Protein AF-A0AAV4TTH8-F1 (afdb_monomer_lite)

Organism: Caerostris extrusa (NCBI:txid172846)

InterPro domains:
  IPR029058 Alpha/Beta hydrolase fold [G3DSA:3.40.50.1820] (13-117)

Radius of gyration: 15.85 Å; chains: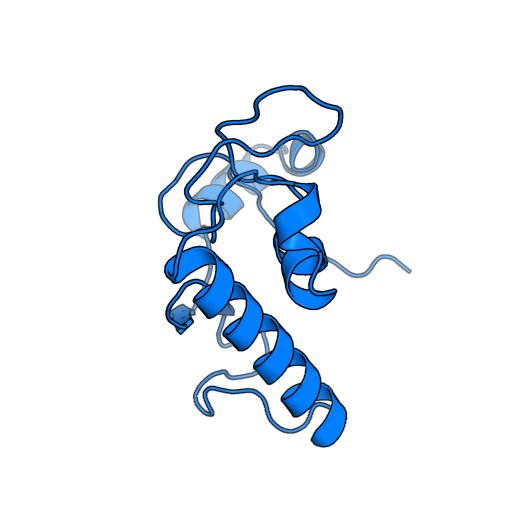 1; bounding box: 40×27×40 Å

Structure (mmCIF, N/CA/C/O backbone):
data_AF-A0AAV4TTH8-F1
#
_entry.id   AF-A0AAV4TTH8-F1
#
loop_
_atom_site.group_PDB
_atom_site.id
_atom_site.type_symbol
_atom_site.label_atom_id
_atom_site.label_alt_id
_atom_site.label_comp_id
_atom_site.label_asym_id
_atom_site.label_entity_id
_atom_site.label_seq_id
_atom_site.pdbx_PDB_ins_code
_atom_site.Cartn_x
_atom_site.Cartn_y
_atom_site.Cartn_z
_atom_site.occupancy
_atom_site.B_iso_or_equiv
_atom_site.auth_seq_id
_atom_site.auth_comp_id
_atom_site.auth_asym_id
_atom_site.auth_atom_id
_atom_site.pdbx_PDB_model_num
ATOM 1 N N . MET A 1 1 ? -21.101 -14.086 6.272 1.00 24.98 1 MET A N 1
ATOM 2 C CA . MET A 1 1 ? -20.561 -13.287 7.393 1.00 24.98 1 MET A CA 1
ATOM 3 C C . MET A 1 1 ? -19.691 -12.204 6.766 1.00 24.98 1 MET A C 1
ATOM 5 O O . MET A 1 1 ? -18.510 -12.420 6.533 1.00 24.98 1 MET A O 1
ATOM 9 N N . TYR A 1 2 ? -20.332 -11.123 6.318 1.00 24.00 2 TYR A N 1
ATOM 10 C CA . TYR A 1 2 ? -19.704 -10.089 5.496 1.00 24.00 2 TYR A CA 1
ATOM 11 C C . TYR A 1 2 ? -18.838 -9.203 6.390 1.00 24.00 2 TYR A C 1
ATOM 13 O O . TYR A 1 2 ? -19.352 -8.525 7.275 1.00 24.00 2 TYR A O 1
ATOM 21 N N . HIS A 1 3 ? -17.522 -9.271 6.208 1.00 25.67 3 HIS A N 1
ATOM 22 C CA . HIS A 1 3 ? -16.613 -8.315 6.821 1.00 25.67 3 HIS A CA 1
ATOM 23 C C . HIS A 1 3 ? -16.760 -6.996 6.059 1.00 25.67 3 HIS A C 1
ATOM 25 O O . HIS A 1 3 ? -16.564 -6.959 4.847 1.00 25.67 3 HIS A O 1
ATOM 31 N N . ASN A 1 4 ? -17.156 -5.942 6.776 1.00 24.92 4 ASN A N 1
ATOM 32 C CA . ASN A 1 4 ? -17.225 -4.572 6.278 1.00 24.92 4 ASN A CA 1
ATOM 33 C C . ASN A 1 4 ? -15.833 -4.113 5.827 1.00 24.92 4 ASN A C 1
ATOM 35 O O . ASN A 1 4 ? -15.066 -3.556 6.610 1.00 24.92 4 ASN A O 1
ATOM 39 N N . ILE A 1 5 ? -15.518 -4.334 4.557 1.00 33.31 5 ILE A N 1
ATOM 40 C CA . ILE A 1 5 ? -14.464 -3.613 3.856 1.00 33.31 5 ILE A CA 1
ATOM 41 C C . ILE A 1 5 ? -15.126 -2.334 3.335 1.00 33.31 5 ILE A C 1
ATOM 43 O O . ILE A 1 5 ? -15.601 -2.266 2.206 1.00 33.31 5 ILE A O 1
ATOM 47 N N . SER A 1 6 ? -15.245 -1.324 4.198 1.00 36.69 6 SER A N 1
ATOM 48 C CA . SER A 1 6 ? -15.741 -0.003 3.801 1.00 36.69 6 SER A CA 1
ATOM 49 C C . SER A 1 6 ? -14.627 0.772 3.090 1.00 36.69 6 SER A C 1
ATOM 51 O O . SER A 1 6 ? -14.073 1.724 3.635 1.00 36.69 6 SER A O 1
ATOM 53 N N . ILE A 1 7 ? -14.274 0.343 1.876 1.00 50.16 7 ILE A N 1
ATOM 54 C CA . ILE A 1 7 ? -13.480 1.128 0.924 1.00 50.16 7 ILE A CA 1
ATOM 55 C C . ILE A 1 7 ? -14.466 2.082 0.245 1.00 50.16 7 ILE A C 1
ATOM 57 O O . ILE A 1 7 ? -15.223 1.672 -0.628 1.00 50.16 7 ILE A O 1
ATOM 61 N N . CYS A 1 8 ? -14.522 3.354 0.638 1.00 48.25 8 CYS A N 1
ATOM 62 C CA . CYS A 1 8 ? -15.265 4.330 -0.167 1.00 48.25 8 CYS A CA 1
ATOM 63 C C . CYS A 1 8 ? -14.392 4.720 -1.366 1.00 48.25 8 CYS A C 1
ATOM 65 O O . CYS A 1 8 ? -13.593 5.657 -1.266 1.00 48.25 8 CYS A O 1
ATOM 67 N N . ASN A 1 9 ? -14.483 3.957 -2.457 1.00 45.56 9 ASN A N 1
ATOM 68 C CA . ASN A 1 9 ? -13.491 3.995 -3.525 1.00 45.56 9 ASN A CA 1
ATOM 69 C C . ASN A 1 9 ? -13.439 5.342 -4.286 1.00 45.56 9 ASN A C 1
ATOM 71 O O . ASN A 1 9 ? -14.466 5.961 -4.591 1.00 45.56 9 ASN A O 1
ATOM 75 N N . PRO A 1 10 ? -12.234 5.827 -4.613 1.00 45.06 10 PRO A N 1
ATOM 76 C CA . PRO A 1 10 ? -12.016 6.832 -5.637 1.00 45.06 10 PRO A CA 1
ATOM 77 C C . PRO A 1 10 ? -10.943 6.387 -6.637 1.00 45.06 10 PRO A C 1
ATOM 79 O O . PRO A 1 10 ? -9.753 6.489 -6.346 1.00 45.06 10 PRO A O 1
ATOM 82 N N . GLU A 1 11 ? -11.329 6.063 -7.866 1.00 46.09 11 GLU A N 1
ATOM 83 C CA . GLU A 1 11 ? -10.389 6.235 -8.970 1.00 46.09 11 GLU A CA 1
ATOM 84 C C . GLU A 1 11 ? -10.144 7.736 -9.212 1.00 46.09 11 GLU A C 1
ATOM 86 O O . GLU A 1 11 ? -11.069 8.558 -9.222 1.00 46.09 11 GLU A O 1
ATOM 91 N N . SER A 1 12 ? -8.865 8.081 -9.396 1.00 45.50 12 SER A N 1
ATOM 92 C CA . SER A 1 12 ? -8.308 9.395 -9.769 1.00 45.50 12 SER A CA 1
ATOM 93 C C . SER A 1 12 ? -8.163 10.490 -8.689 1.00 45.50 12 SER A C 1
ATOM 95 O O . SER A 1 12 ? -8.666 11.596 -8.841 1.00 45.50 12 SER A O 1
ATOM 97 N N . VAL A 1 13 ? -7.359 10.277 -7.637 1.00 39.91 13 VAL A N 1
ATOM 98 C CA . VAL A 1 13 ? -6.636 11.399 -6.984 1.00 39.91 13 VAL A CA 1
ATOM 99 C C . VAL A 1 13 ? -5.273 10.914 -6.472 1.00 39.91 13 VAL A C 1
ATOM 101 O O . VAL A 1 13 ? -5.201 9.842 -5.876 1.00 39.91 13 VAL A O 1
ATOM 104 N N . ARG A 1 14 ? -4.205 11.702 -6.698 1.00 40.41 14 ARG A N 1
ATOM 105 C CA . ARG A 1 14 ? -2.827 11.480 -6.199 1.00 40.41 14 ARG A CA 1
ATOM 106 C C . ARG A 1 14 ? -2.833 10.892 -4.783 1.00 40.41 14 ARG A C 1
ATOM 108 O O . ARG A 1 14 ? -3.254 11.574 -3.852 1.00 40.41 14 ARG A O 1
ATOM 115 N N . GLY A 1 15 ? -2.363 9.656 -4.629 1.00 42.81 15 GLY A N 1
ATOM 116 C CA . GLY A 1 15 ? -2.261 9.012 -3.316 1.00 42.81 15 GLY A CA 1
ATOM 117 C C . GLY A 1 15 ? -2.392 7.491 -3.319 1.00 42.81 15 GLY A C 1
ATOM 118 O O . GLY A 1 15 ? -1.997 6.878 -2.335 1.00 42.81 15 GLY A O 1
ATOM 119 N N . TYR A 1 16 ? -2.901 6.881 -4.394 1.00 52.12 16 TYR A N 1
ATOM 120 C CA . TYR A 1 16 ? -2.718 5.445 -4.607 1.00 52.12 16 TYR A CA 1
ATOM 121 C C . TYR A 1 16 ? -1.341 5.175 -5.223 1.00 52.12 16 TYR A C 1
ATOM 123 O O . TYR A 1 16 ? -0.901 5.973 -6.057 1.00 52.12 16 TYR A O 1
ATOM 131 N N . PRO A 1 17 ? -0.675 4.073 -4.847 1.00 56.12 17 PRO A N 1
ATOM 132 C CA . PRO A 1 17 ? 0.473 3.573 -5.583 1.00 56.12 17 PRO A CA 1
ATOM 133 C C . PRO A 1 17 ? -0.026 3.158 -6.964 1.00 56.12 17 PRO A C 1
ATOM 135 O O . PRO A 1 17 ? -0.732 2.164 -7.125 1.00 56.12 17 PRO A O 1
ATOM 138 N N . THR A 1 18 ? 0.260 3.994 -7.949 1.00 62.34 18 THR A N 1
ATOM 139 C CA . THR A 1 18 ? -0.039 3.718 -9.347 1.00 62.34 18 THR A CA 1
ATOM 140 C C . THR A 1 18 ? 1.251 3.312 -10.032 1.00 62.34 18 THR A C 1
ATOM 142 O O . THR A 1 18 ? 2.260 3.985 -9.801 1.00 62.34 18 THR A O 1
ATOM 145 N N . PRO A 1 19 ? 1.213 2.293 -10.900 1.00 58.62 19 PRO A N 1
ATOM 146 C CA . PRO A 1 19 ? 2.309 2.006 -11.811 1.00 58.62 19 PRO A CA 1
ATOM 147 C C . PRO A 1 19 ? 2.761 3.283 -12.500 1.00 58.62 19 PRO A C 1
ATOM 149 O O . PRO A 1 19 ? 1.936 4.104 -12.914 1.00 58.62 19 PRO A O 1
ATOM 152 N N . THR A 1 20 ? 4.070 3.470 -12.595 1.00 65.69 20 THR A N 1
ATOM 153 C CA . THR A 1 20 ? 4.622 4.645 -13.280 1.00 65.69 20 THR A CA 1
ATOM 154 C C . THR A 1 20 ? 4.405 4.587 -14.796 1.00 65.69 20 THR A C 1
ATOM 156 O O . THR A 1 20 ? 4.432 5.620 -15.468 1.00 65.69 20 THR A O 1
ATOM 159 N N . GLY A 1 21 ? 4.141 3.388 -15.326 1.00 65.19 21 GLY A N 1
ATOM 160 C CA . GLY A 1 21 ? 3.841 3.119 -16.725 1.00 65.19 21 GLY A CA 1
ATOM 161 C C . GLY A 1 21 ? 2.449 2.534 -16.963 1.00 65.19 21 GLY A C 1
ATOM 162 O O . GLY A 1 21 ? 1.659 2.293 -16.053 1.00 65.19 21 GLY A O 1
ATOM 163 N N . THR A 1 22 ? 2.161 2.289 -18.238 1.00 67.50 22 THR A N 1
ATOM 164 C CA . THR A 1 22 ? 0.930 1.633 -18.679 1.00 67.50 22 THR A CA 1
ATOM 165 C C . THR A 1 22 ? 0.865 0.205 -18.152 1.00 67.50 22 THR A C 1
ATOM 167 O O . THR A 1 22 ? 1.762 -0.592 -18.415 1.00 67.50 22 THR A O 1
ATOM 170 N N . VAL A 1 23 ? -0.227 -0.135 -17.468 1.00 64.88 23 VAL A N 1
ATOM 171 C CA . VAL A 1 23 ? -0.479 -1.506 -17.011 1.00 64.88 23 VAL A CA 1
ATOM 172 C C . VAL A 1 23 ? -1.167 -2.291 -18.113 1.00 64.88 23 VAL A C 1
ATOM 174 O O . VAL A 1 23 ? -2.212 -1.873 -18.614 1.00 64.88 23 VAL A O 1
ATOM 177 N N . HIS A 1 24 ? -0.624 -3.457 -18.445 1.00 66.81 24 HIS A N 1
ATOM 178 C CA . HIS A 1 24 ? -1.162 -4.364 -19.452 1.00 66.81 24 HIS A CA 1
ATOM 179 C C . HIS A 1 24 ? -1.958 -5.506 -18.813 1.00 66.81 24 HIS A C 1
ATOM 181 O O . HIS A 1 24 ? -1.613 -6.680 -18.937 1.00 66.81 24 HIS A O 1
ATOM 187 N N . VAL A 1 25 ? -3.073 -5.183 -18.154 1.00 61.25 25 VAL A N 1
ATOM 188 C CA . VAL A 1 25 ? -4.036 -6.212 -17.734 1.00 61.25 25 VAL A CA 1
ATOM 189 C C . VAL A 1 25 ? -4.837 -6.610 -18.983 1.00 61.25 25 VAL A C 1
ATOM 191 O O . VAL A 1 25 ? -5.663 -5.840 -19.461 1.00 61.25 25 VAL A O 1
ATOM 194 N N . TYR A 1 26 ? -4.545 -7.776 -19.568 1.00 57.16 26 TYR A N 1
ATOM 195 C CA . TYR A 1 26 ? -5.124 -8.258 -20.842 1.00 57.16 26 TYR A CA 1
ATOM 196 C C . TYR A 1 26 ? -4.705 -7.484 -22.107 1.00 57.16 26 TYR A C 1
ATOM 198 O O . TYR A 1 26 ? -5.491 -7.346 -23.043 1.00 57.16 26 TYR A O 1
ATOM 206 N N . SER A 1 27 ? -3.465 -6.984 -22.155 1.00 55.66 27 SER A N 1
ATOM 207 C CA . SER A 1 27 ? -2.914 -6.263 -23.322 1.00 55.66 27 SER A CA 1
ATOM 208 C C . SER A 1 27 ? -3.631 -4.948 -23.678 1.00 55.66 27 SER A C 1
ATOM 210 O O . SER A 1 27 ? -3.359 -4.378 -24.734 1.00 55.66 27 SER A O 1
ATOM 212 N N . TYR A 1 28 ? -4.501 -4.429 -22.805 1.00 53.62 28 TYR A N 1
ATOM 213 C CA . TYR A 1 28 ? -5.127 -3.115 -22.957 1.00 53.62 28 TYR A CA 1
ATOM 214 C C . TYR A 1 28 ? -4.430 -2.075 -22.063 1.00 53.62 28 TYR A C 1
ATOM 216 O O . TYR A 1 28 ? -4.186 -2.373 -20.895 1.00 53.62 28 TYR A O 1
ATOM 224 N N . PRO A 1 29 ? -4.110 -0.869 -22.571 1.00 56.50 29 PRO A N 1
ATOM 225 C CA . PRO A 1 29 ? -3.450 0.163 -21.782 1.00 56.50 29 PRO A CA 1
ATOM 226 C C . PRO A 1 29 ? -4.407 0.813 -20.766 1.00 56.50 29 PRO A C 1
ATOM 228 O O . PRO A 1 29 ? -5.303 1.571 -21.140 1.00 56.50 29 PRO A O 1
ATOM 231 N N . GLY A 1 30 ? -4.209 0.542 -19.473 1.00 58.03 30 GLY A N 1
ATOM 232 C CA . GLY A 1 30 ? -4.885 1.244 -18.374 1.00 58.03 30 GLY A CA 1
ATOM 233 C C . GLY A 1 30 ? -4.035 2.392 -17.815 1.00 58.03 30 GLY A C 1
ATOM 234 O O . GLY A 1 30 ? -2.865 2.185 -17.507 1.00 58.03 30 GLY A O 1
ATOM 235 N N . ILE A 1 31 ? -4.620 3.592 -17.676 1.00 51.00 31 ILE A N 1
ATOM 236 C CA . ILE A 1 31 ? -3.965 4.802 -17.117 1.00 51.00 31 ILE A CA 1
ATOM 237 C C . ILE A 1 31 ? -4.449 5.175 -15.703 1.00 51.00 31 ILE A C 1
ATOM 239 O O . ILE A 1 31 ? -4.023 6.185 -15.145 1.00 51.00 31 ILE A O 1
ATOM 243 N N . TYR A 1 32 ? -5.376 4.398 -15.142 1.00 52.31 32 TYR A N 1
ATOM 244 C CA . TYR A 1 32 ? -5.913 4.588 -13.793 1.00 52.31 32 TYR A CA 1
ATOM 245 C C . TYR A 1 32 ? -5.352 3.525 -12.848 1.00 52.31 32 TYR A C 1
ATOM 247 O O . TYR A 1 32 ? -4.786 2.531 -13.303 1.00 52.31 32 TYR A O 1
ATOM 255 N N . SER A 1 33 ? -5.474 3.759 -11.537 1.00 53.56 33 SER A N 1
ATOM 256 C CA . SER A 1 33 ? -5.061 2.816 -10.495 1.00 53.56 33 SER A CA 1
ATOM 257 C C . SER A 1 33 ? -5.615 1.431 -10.797 1.00 53.56 33 SER A C 1
ATOM 259 O O . SER A 1 33 ? -6.809 1.199 -10.648 1.00 53.56 33 SER A O 1
ATOM 261 N N . SER A 1 34 ? -4.759 0.510 -11.228 1.00 58.53 34 SER A N 1
ATOM 262 C CA . SER A 1 34 ? -5.203 -0.845 -11.504 1.00 58.53 34 SER A CA 1
ATOM 263 C C . SER A 1 34 ? -5.557 -1.507 -10.179 1.00 58.53 34 SER A C 1
ATOM 265 O O . SER A 1 34 ? -4.679 -1.736 -9.339 1.00 58.53 34 SER A O 1
ATOM 267 N N . HIS A 1 35 ? -6.839 -1.822 -9.996 1.00 66.56 35 HIS A N 1
ATOM 268 C CA . HIS A 1 35 ? -7.276 -2.793 -9.001 1.00 66.56 35 HIS A CA 1
ATOM 269 C C . HIS A 1 35 ? -6.315 -3.997 -9.040 1.00 66.56 35 HIS A C 1
ATOM 271 O O . HIS A 1 35 ? -5.982 -4.457 -10.133 1.00 66.56 35 HIS A O 1
ATOM 277 N N . LEU A 1 36 ? -5.866 -4.482 -7.873 1.00 79.31 36 LEU A N 1
ATOM 278 C CA . LEU A 1 36 ? -4.880 -5.569 -7.684 1.00 79.31 36 LEU A CA 1
ATOM 279 C C . LEU A 1 36 ? -3.385 -5.197 -7.756 1.00 79.31 36 LEU A C 1
ATOM 281 O O . LEU A 1 36 ? -2.553 -6.101 -7.643 1.00 79.31 36 LEU A O 1
ATOM 285 N N . TRP A 1 37 ? -3.002 -3.926 -7.933 1.00 82.94 37 TRP A N 1
ATOM 286 C CA . TRP A 1 37 ? -1.574 -3.571 -8.027 1.00 82.94 37 TRP A CA 1
ATOM 287 C C . TRP A 1 37 ? -0.749 -3.993 -6.800 1.00 82.94 37 TRP A C 1
ATOM 289 O O . TRP A 1 37 ? 0.373 -4.481 -6.924 1.00 82.94 37 TRP A O 1
ATOM 299 N N . ASP A 1 38 ? -1.333 -3.872 -5.614 1.00 85.62 38 ASP A N 1
ATOM 300 C CA . ASP A 1 38 ? -0.778 -4.345 -4.347 1.00 85.62 38 ASP A CA 1
ATOM 301 C C . ASP A 1 38 ? -0.530 -5.862 -4.334 1.00 85.62 38 ASP A C 1
ATOM 303 O O . ASP A 1 38 ? 0.525 -6.310 -3.884 1.00 85.62 38 ASP A O 1
ATOM 307 N N . ALA A 1 39 ? -1.450 -6.660 -4.878 1.00 89.94 39 ALA A N 1
ATOM 308 C CA . ALA A 1 39 ? -1.270 -8.102 -5.024 1.00 89.94 39 ALA A CA 1
ATOM 309 C C . ALA A 1 39 ? -0.156 -8.442 -6.031 1.00 89.94 39 ALA A C 1
ATOM 311 O O . ALA A 1 39 ? 0.690 -9.293 -5.751 1.00 89.94 39 ALA A O 1
ATOM 312 N N . VAL A 1 40 ? -0.118 -7.761 -7.181 1.00 90.19 40 VAL A N 1
ATOM 313 C CA . VAL A 1 40 ? 0.942 -7.929 -8.196 1.00 90.19 40 VAL A CA 1
ATOM 314 C C . VAL A 1 40 ? 2.320 -7.635 -7.598 1.00 90.19 40 VAL A C 1
ATOM 316 O O . VAL A 1 40 ? 3.253 -8.424 -7.778 1.00 90.19 40 VAL A O 1
ATOM 319 N N . ALA A 1 41 ? 2.433 -6.541 -6.844 1.00 90.75 41 ALA A N 1
ATOM 320 C CA . ALA A 1 41 ? 3.643 -6.158 -6.131 1.00 90.75 41 ALA A CA 1
ATOM 321 C C . ALA A 1 41 ? 4.022 -7.193 -5.052 1.00 90.75 41 ALA A C 1
ATOM 323 O O . ALA A 1 41 ? 5.154 -7.680 -5.007 1.00 90.75 41 ALA A O 1
ATOM 324 N N . PHE A 1 42 ? 3.065 -7.619 -4.225 1.00 93.75 42 PHE A N 1
ATOM 325 C CA . PHE A 1 42 ? 3.311 -8.619 -3.185 1.00 93.75 42 PHE A CA 1
ATOM 326 C C . PHE A 1 42 ? 3.896 -9.927 -3.743 1.00 93.75 42 PHE A C 1
ATOM 328 O O . PHE A 1 42 ? 4.855 -10.457 -3.186 1.00 93.75 42 PHE A O 1
ATOM 335 N N . PHE A 1 43 ? 3.374 -10.424 -4.867 1.00 95.50 43 PHE A N 1
ATOM 336 C CA . PHE A 1 43 ? 3.828 -11.678 -5.477 1.00 95.50 43 PHE A CA 1
ATOM 337 C C . PHE A 1 43 ? 5.047 -11.536 -6.407 1.00 95.50 43 PHE A C 1
ATOM 339 O O . PHE A 1 43 ? 5.412 -12.512 -7.066 1.00 95.50 43 PHE A O 1
ATOM 346 N N . ASN A 1 44 ? 5.695 -10.366 -6.470 1.00 94.44 44 ASN A N 1
ATOM 347 C CA . ASN A 1 44 ? 6.850 -10.105 -7.343 1.00 94.44 44 ASN A CA 1
ATOM 348 C C . ASN A 1 44 ? 6.540 -10.331 -8.840 1.00 94.44 44 ASN A C 1
ATOM 350 O O . ASN A 1 44 ? 7.323 -10.933 -9.575 1.00 94.44 44 ASN A O 1
ATOM 354 N N . GLN A 1 45 ? 5.354 -9.907 -9.289 1.00 93.12 45 GLN A N 1
ATOM 355 C CA . GLN A 1 45 ? 4.866 -10.150 -10.654 1.00 93.12 45 GLN A CA 1
ATOM 356 C C . GLN A 1 45 ? 4.862 -8.891 -11.534 1.00 93.12 45 GLN A C 1
ATOM 358 O O . GLN A 1 45 ? 4.379 -8.948 -12.658 1.00 93.12 45 GLN A O 1
ATOM 363 N N . ILE A 1 46 ? 5.405 -7.763 -11.060 1.00 90.19 46 ILE A N 1
ATOM 364 C CA . ILE A 1 46 ? 5.354 -6.452 -11.736 1.00 90.19 46 ILE A CA 1
ATOM 365 C C . ILE A 1 46 ? 5.800 -6.520 -13.209 1.00 90.19 46 ILE A C 1
ATOM 367 O O . ILE A 1 46 ? 5.115 -5.998 -14.086 1.00 90.19 46 ILE A O 1
ATOM 371 N N . HIS A 1 47 ? 6.882 -7.244 -13.498 1.00 89.81 47 HIS A N 1
ATOM 372 C CA . HIS A 1 47 ? 7.445 -7.405 -14.845 1.00 89.81 47 HIS A CA 1
ATOM 373 C C . HIS A 1 47 ? 6.518 -8.098 -15.865 1.00 89.81 47 HIS A C 1
ATOM 375 O O . HIS A 1 47 ? 6.785 -8.055 -17.061 1.00 89.81 47 HIS A O 1
ATOM 381 N N . HIS A 1 48 ? 5.442 -8.754 -15.420 1.00 87.50 48 HIS A N 1
ATOM 382 C CA . HIS A 1 48 ? 4.427 -9.313 -16.318 1.00 87.50 48 HIS A CA 1
ATOM 383 C C . HIS A 1 48 ? 3.362 -8.294 -16.735 1.00 87.50 48 HIS A C 1
ATOM 385 O O . HIS A 1 48 ? 2.616 -8.554 -17.677 1.00 87.50 48 HIS A O 1
ATOM 391 N N . TYR A 1 49 ? 3.268 -7.166 -16.028 1.00 84.75 49 TYR A N 1
ATOM 392 C CA . TYR A 1 49 ? 2.205 -6.178 -16.204 1.00 84.75 49 TYR A CA 1
ATOM 393 C C . TYR A 1 49 ? 2.710 -4.836 -16.733 1.00 84.75 49 TYR A C 1
ATOM 395 O O . TYR A 1 49 ? 1.909 -4.099 -17.306 1.00 84.75 49 TYR A O 1
ATOM 403 N N . ILE A 1 50 ? 4.000 -4.526 -16.572 1.00 84.62 50 ILE A N 1
ATOM 404 C CA . ILE A 1 50 ? 4.641 -3.333 -17.136 1.00 84.62 50 ILE A CA 1
ATOM 405 C C . ILE A 1 50 ? 5.977 -3.706 -17.794 1.00 84.62 50 ILE A C 1
ATOM 407 O O . ILE A 1 50 ? 6.759 -4.474 -17.235 1.00 84.62 50 ILE A O 1
ATOM 411 N N . ASP A 1 51 ? 6.241 -3.144 -18.975 1.00 84.81 51 ASP A N 1
ATOM 412 C CA . ASP A 1 51 ? 7.405 -3.505 -19.803 1.00 84.81 51 ASP A CA 1
ATOM 413 C C . ASP A 1 51 ? 8.745 -3.035 -19.214 1.00 84.81 51 ASP A C 1
ATOM 415 O O . ASP A 1 51 ? 9.799 -3.612 -19.479 1.00 84.81 51 ASP A O 1
ATOM 419 N N . SER A 1 52 ? 8.738 -1.934 -18.462 1.00 88.81 52 SER A N 1
ATOM 420 C CA . SER A 1 52 ? 9.944 -1.316 -17.898 1.00 88.81 52 SER A CA 1
ATOM 421 C C . SER A 1 52 ? 9.622 -0.690 -16.539 1.00 88.81 52 SER A C 1
ATOM 423 O O . SER A 1 52 ? 9.378 0.515 -16.477 1.00 88.81 52 SER A O 1
ATOM 425 N N . PRO A 1 53 ? 9.568 -1.503 -15.465 1.00 89.88 53 PRO A N 1
ATOM 426 C CA . PRO A 1 53 ? 9.321 -1.014 -14.111 1.00 89.88 53 PRO A CA 1
ATOM 427 C C . PRO A 1 53 ? 10.370 0.015 -13.688 1.00 89.88 53 PRO A C 1
ATOM 429 O O . PRO A 1 53 ? 11.565 -0.203 -13.912 1.00 89.88 53 PRO A O 1
ATOM 432 N N . THR A 1 54 ? 9.948 1.111 -13.060 1.00 91.12 54 THR A N 1
ATOM 433 C CA . THR A 1 54 ? 10.880 2.114 -12.528 1.00 91.12 54 THR A CA 1
ATOM 434 C C . THR A 1 54 ? 11.397 1.726 -11.146 1.00 91.12 54 THR A C 1
ATOM 436 O O . THR A 1 54 ? 10.955 0.749 -10.535 1.00 91.12 54 THR A O 1
ATOM 439 N N . ASP A 1 55 ? 12.344 2.502 -10.624 1.00 92.62 55 ASP A N 1
ATOM 440 C CA . ASP A 1 55 ? 12.838 2.327 -9.257 1.00 92.62 55 ASP A CA 1
ATOM 441 C C . ASP A 1 55 ? 11.713 2.510 -8.223 1.00 92.62 55 ASP A C 1
ATOM 443 O O . ASP A 1 55 ? 11.679 1.802 -7.219 1.00 92.62 55 ASP A O 1
ATOM 447 N N . GLU A 1 56 ? 10.742 3.392 -8.483 1.00 89.94 56 GLU A N 1
ATOM 448 C CA . GLU A 1 56 ? 9.570 3.584 -7.622 1.00 89.94 56 GLU A CA 1
ATOM 449 C C . GLU A 1 56 ? 8.652 2.356 -7.589 1.00 89.94 56 GLU A C 1
ATOM 451 O O . GLU A 1 56 ? 8.136 2.015 -6.522 1.00 89.94 56 GLU A O 1
ATOM 456 N N . ASP A 1 57 ? 8.466 1.669 -8.723 1.00 89.12 57 ASP A N 1
ATOM 457 C CA . ASP A 1 57 ? 7.661 0.443 -8.787 1.00 89.12 57 ASP A CA 1
ATOM 458 C C . ASP A 1 57 ? 8.304 -0.672 -7.946 1.00 89.12 57 ASP A C 1
ATOM 460 O O . ASP A 1 57 ? 7.624 -1.347 -7.167 1.00 89.12 57 ASP A O 1
ATOM 464 N N . HIS A 1 58 ? 9.629 -0.824 -8.041 1.00 94.00 58 HIS A N 1
ATOM 465 C CA . HIS A 1 58 ? 10.384 -1.773 -7.219 1.00 94.00 58 HIS A CA 1
ATOM 466 C C . HIS A 1 58 ? 10.385 -1.379 -5.737 1.00 94.00 58 HIS A C 1
ATOM 468 O O . HIS A 1 58 ? 10.197 -2.229 -4.871 1.00 94.00 58 HIS A O 1
ATOM 474 N N . GLN A 1 59 ? 10.520 -0.091 -5.422 1.00 93.81 59 GLN A N 1
ATOM 475 C CA . GLN A 1 59 ? 10.465 0.386 -4.043 1.00 93.81 59 GLN A CA 1
ATOM 476 C C . GLN A 1 59 ? 9.099 0.107 -3.406 1.00 93.81 59 GLN A C 1
ATOM 478 O O . GLN A 1 59 ? 9.022 -0.331 -2.255 1.00 93.81 59 GLN A O 1
ATOM 483 N N . PHE A 1 60 ? 8.012 0.334 -4.145 1.00 90.56 60 PHE A N 1
ATOM 484 C CA . PHE A 1 60 ? 6.672 -0.024 -3.694 1.00 90.56 60 PHE A CA 1
ATOM 485 C C . PHE A 1 60 ? 6.550 -1.534 -3.447 1.00 90.56 60 PHE A C 1
ATOM 487 O O . PHE A 1 60 ? 6.021 -1.950 -2.411 1.00 90.56 60 PHE A O 1
ATOM 494 N N . GLN A 1 61 ? 7.094 -2.350 -4.355 1.00 93.94 61 GLN A N 1
ATOM 495 C CA . GLN A 1 61 ? 7.159 -3.802 -4.209 1.00 93.94 61 GLN A CA 1
ATOM 496 C C . GLN A 1 61 ? 7.821 -4.226 -2.895 1.00 93.94 61 GLN A C 1
ATOM 498 O O . GLN A 1 61 ? 7.243 -5.001 -2.125 1.00 93.94 61 GLN A O 1
ATOM 503 N N . ASP A 1 62 ? 9.003 -3.680 -2.622 1.00 95.12 62 ASP A N 1
ATOM 504 C CA . ASP A 1 62 ? 9.791 -3.993 -1.434 1.00 95.12 62 ASP A CA 1
ATOM 505 C C . ASP A 1 62 ? 9.055 -3.598 -0.150 1.00 95.12 62 ASP A C 1
ATOM 507 O O . ASP A 1 62 ? 9.041 -4.357 0.823 1.00 95.12 62 ASP A O 1
ATOM 511 N N . ILE A 1 63 ? 8.388 -2.438 -0.147 1.00 93.06 63 ILE A N 1
ATOM 512 C CA . ILE A 1 63 ? 7.596 -1.964 0.994 1.00 93.06 63 ILE A CA 1
ATOM 513 C C . ILE A 1 63 ? 6.439 -2.922 1.284 1.00 93.06 63 ILE A C 1
ATOM 515 O O . ILE A 1 63 ? 6.274 -3.346 2.431 1.00 93.06 63 ILE A O 1
ATOM 519 N N . ILE A 1 64 ? 5.660 -3.302 0.267 1.00 92.75 64 ILE A N 1
ATOM 520 C CA . ILE A 1 64 ? 4.526 -4.224 0.424 1.00 92.75 64 ILE A CA 1
ATOM 521 C C . ILE A 1 64 ? 4.994 -5.580 0.956 1.00 92.75 64 ILE A C 1
ATOM 523 O O . ILE A 1 64 ? 4.450 -6.078 1.945 1.00 92.75 64 ILE A O 1
ATOM 527 N N . GLN A 1 65 ? 6.026 -6.164 0.347 1.00 95.25 65 GLN A N 1
ATOM 528 C CA . GLN A 1 65 ? 6.552 -7.463 0.767 1.00 95.25 65 GLN A CA 1
ATOM 529 C C . GLN A 1 65 ? 7.081 -7.418 2.200 1.00 95.25 65 GLN A C 1
ATOM 531 O O . GLN A 1 65 ? 6.741 -8.284 3.010 1.00 95.25 65 GLN A O 1
ATOM 536 N N . LYS A 1 66 ? 7.865 -6.389 2.543 1.00 93.44 66 LYS A N 1
ATOM 537 C CA . LYS A 1 66 ? 8.402 -6.203 3.892 1.00 93.44 66 LYS A CA 1
ATOM 538 C C . LYS A 1 66 ? 7.287 -6.102 4.929 1.00 93.44 66 LYS A C 1
ATOM 540 O O . LYS A 1 66 ? 7.321 -6.848 5.906 1.00 93.44 66 LYS A O 1
ATOM 545 N N . MET A 1 67 ? 6.287 -5.248 4.708 1.00 91.44 67 MET A N 1
ATOM 546 C CA . MET A 1 67 ? 5.190 -5.057 5.662 1.00 91.44 67 MET A CA 1
ATOM 547 C C . MET A 1 67 ? 4.388 -6.337 5.889 1.00 91.44 67 MET A C 1
ATOM 549 O O . MET A 1 67 ? 4.102 -6.683 7.035 1.00 91.44 67 MET A O 1
ATOM 553 N N . VAL A 1 68 ? 4.042 -7.066 4.822 1.00 92.25 68 VAL A N 1
ATOM 554 C CA . VAL A 1 68 ? 3.292 -8.324 4.958 1.00 92.25 68 VAL A CA 1
ATOM 555 C C . VAL A 1 68 ? 4.128 -9.369 5.700 1.00 92.25 68 VAL A C 1
ATOM 557 O O . VAL A 1 68 ? 3.619 -10.043 6.597 1.00 92.25 68 VAL A O 1
ATOM 560 N N . LEU A 1 69 ? 5.422 -9.484 5.391 1.00 93.25 69 LEU A N 1
ATOM 561 C CA . LEU A 1 69 ? 6.320 -10.408 6.086 1.00 93.25 69 LEU A CA 1
ATOM 562 C C . LEU A 1 69 ? 6.486 -10.058 7.569 1.00 93.25 69 LEU A C 1
ATOM 564 O O . LEU A 1 69 ? 6.490 -10.961 8.402 1.00 93.25 69 LEU A O 1
ATOM 568 N N . GLU A 1 70 ? 6.624 -8.780 7.915 1.00 91.69 70 GLU A N 1
ATOM 569 C CA . GLU A 1 70 ? 6.718 -8.318 9.305 1.00 91.69 70 GLU A CA 1
ATOM 570 C C . GLU A 1 70 ? 5.423 -8.577 10.076 1.00 91.69 70 GLU A C 1
ATOM 572 O O . GLU A 1 70 ? 5.472 -9.104 11.189 1.00 91.69 70 GLU A O 1
ATOM 577 N N . PHE A 1 71 ? 4.268 -8.311 9.461 1.00 91.00 71 PHE A N 1
ATOM 578 C CA . PHE A 1 71 ? 2.960 -8.628 10.031 1.00 91.00 71 PHE A CA 1
ATOM 579 C C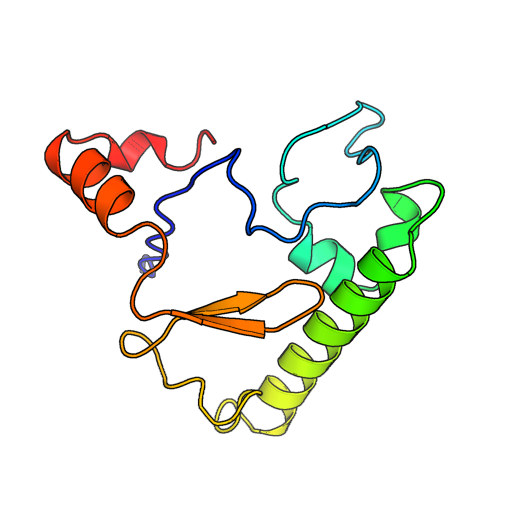 . PHE A 1 71 ? 2.820 -10.127 10.330 1.00 91.00 71 PHE A C 1
ATOM 581 O O . PHE A 1 71 ? 2.410 -10.514 11.424 1.00 91.00 71 PHE A O 1
ATOM 588 N N . VAL A 1 72 ? 3.200 -10.991 9.384 1.00 93.12 72 VAL A N 1
ATOM 589 C CA . VAL A 1 72 ? 3.129 -12.449 9.567 1.00 93.12 72 VAL A CA 1
ATOM 590 C C . VAL A 1 72 ? 4.108 -12.917 10.645 1.00 93.12 72 VAL A C 1
ATOM 592 O O . VAL A 1 72 ? 3.718 -13.661 11.544 1.00 93.12 72 VAL A O 1
ATOM 595 N N . LYS A 1 73 ? 5.367 -12.462 10.603 1.00 93.31 73 LYS A N 1
ATOM 596 C CA . LYS A 1 73 ? 6.405 -12.833 11.584 1.00 93.31 73 LYS A CA 1
ATOM 597 C C . LYS A 1 73 ? 6.059 -12.394 13.003 1.00 93.31 73 LYS A C 1
ATOM 599 O O . LYS A 1 73 ? 6.443 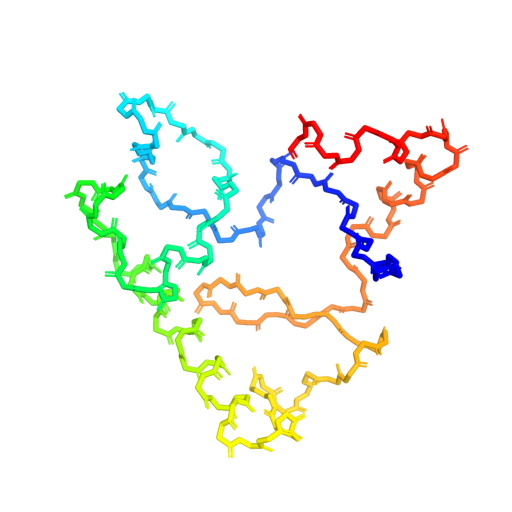-13.067 13.955 1.00 93.31 73 LYS A O 1
ATOM 604 N N . SER A 1 74 ? 5.340 -11.285 13.148 1.00 91.00 74 SER A N 1
ATOM 605 C CA . SER A 1 74 ? 4.907 -10.765 14.441 1.00 91.00 74 SER A CA 1
ATOM 606 C C . SER A 1 74 ? 3.594 -11.374 14.937 1.00 91.00 74 SER A C 1
ATOM 608 O O . SER A 1 74 ? 3.091 -10.947 15.976 1.00 91.00 74 SER A O 1
ATOM 610 N N . TYR A 1 75 ? 3.005 -12.338 14.222 1.00 89.25 75 TYR A N 1
ATOM 611 C CA . TYR A 1 75 ? 1.663 -12.858 14.513 1.00 89.25 75 TYR A CA 1
ATOM 612 C C . TYR A 1 75 ? 0.599 -11.744 14.573 1.00 89.25 75 TYR A C 1
ATOM 614 O O . TYR A 1 75 ? -0.335 -11.791 15.374 1.00 89.25 75 TYR A O 1
ATOM 622 N N . GLY A 1 76 ? 0.764 -10.704 13.751 1.00 83.81 76 GLY A N 1
ATOM 623 C CA . GLY A 1 76 ? -0.111 -9.536 13.691 1.00 83.81 76 GLY A CA 1
ATOM 624 C C . GLY A 1 76 ? 0.006 -8.573 14.876 1.00 83.81 76 GLY A C 1
ATOM 625 O O . GLY A 1 76 ? -0.877 -7.733 15.067 1.00 83.81 76 GLY A O 1
ATOM 626 N N . SER A 1 77 ? 1.057 -8.692 15.694 1.00 80.44 77 SER A N 1
ATOM 627 C CA . SER A 1 77 ? 1.286 -7.811 16.849 1.00 80.44 77 SER A CA 1
ATOM 628 C C . SER A 1 77 ? 2.091 -6.554 16.516 1.00 80.44 77 SER A C 1
ATOM 630 O O . SER A 1 77 ? 1.951 -5.554 17.215 1.00 80.44 77 SER A O 1
ATOM 632 N N . HIS A 1 78 ? 2.884 -6.591 15.446 1.00 78.19 78 HIS A N 1
ATOM 633 C CA . HIS A 1 78 ? 3.721 -5.488 14.990 1.00 78.19 78 HIS A CA 1
ATOM 634 C C . HIS A 1 78 ? 3.462 -5.208 13.511 1.00 78.19 78 HIS A C 1
ATOM 636 O O . HIS A 1 78 ? 3.454 -6.125 12.683 1.00 78.19 78 HIS A O 1
ATOM 642 N N . VAL A 1 79 ? 3.265 -3.932 13.205 1.00 79.25 79 VAL A N 1
ATOM 643 C CA . VAL A 1 79 ? 3.166 -3.383 11.856 1.00 79.25 79 VAL A CA 1
ATOM 644 C C . VAL A 1 79 ? 4.123 -2.204 11.763 1.00 79.25 79 VAL A C 1
ATOM 646 O O . VAL A 1 79 ? 4.265 -1.453 12.725 1.00 79.25 79 VAL A O 1
ATOM 649 N N . THR A 1 80 ? 4.782 -2.065 10.618 1.00 81.56 80 THR A N 1
ATOM 650 C CA . THR A 1 80 ? 5.676 -0.940 10.342 1.00 81.56 80 THR A CA 1
ATOM 651 C C . THR A 1 80 ? 4.909 0.112 9.545 1.00 81.56 80 THR A C 1
ATOM 653 O O . THR A 1 80 ? 4.282 -0.243 8.543 1.00 81.56 80 THR A O 1
ATOM 656 N N . PRO A 1 81 ? 4.968 1.397 9.927 1.00 86.69 81 PRO A N 1
ATOM 657 C CA . PRO A 1 81 ? 5.713 1.965 11.062 1.00 86.69 81 PRO A CA 1
ATOM 658 C C . PRO A 1 81 ? 5.002 1.743 12.418 1.00 86.69 81 PRO A C 1
ATOM 660 O O . PRO A 1 81 ? 3.796 1.514 12.437 1.00 86.69 81 PRO A O 1
ATOM 663 N N . GLU A 1 82 ? 5.723 1.817 13.547 1.00 87.50 82 GLU A N 1
ATOM 664 C CA . GLU A 1 82 ? 5.179 1.537 14.899 1.00 87.50 82 GLU A CA 1
ATOM 665 C C . GLU A 1 82 ? 4.011 2.456 15.289 1.00 87.50 82 GLU A C 1
ATOM 667 O O . GLU A 1 82 ? 3.129 2.082 16.064 1.00 87.50 82 GLU A O 1
ATOM 672 N N . GLU A 1 83 ? 3.978 3.658 14.720 1.00 90.38 83 GLU A N 1
ATOM 673 C CA . GLU A 1 83 ? 2.913 4.640 14.881 1.00 90.38 83 GLU A CA 1
ATOM 674 C C . GLU A 1 83 ? 1.614 4.226 14.166 1.00 90.38 83 GLU A C 1
ATOM 676 O O . GLU A 1 83 ? 0.564 4.847 14.367 1.00 90.38 83 GLU A O 1
ATOM 681 N N . TRP A 1 84 ? 1.642 3.178 13.334 1.00 89.88 84 TRP A N 1
ATOM 682 C CA . TRP A 1 84 ? 0.455 2.628 12.689 1.00 89.88 84 TRP A CA 1
ATOM 683 C C . TRP A 1 84 ? -0.405 1.850 13.693 1.00 89.88 84 TRP A C 1
ATOM 685 O O . TRP A 1 84 ? -0.353 0.629 13.838 1.00 89.88 84 TRP A O 1
ATOM 695 N N . LEU A 1 85 ? -1.244 2.603 14.399 1.00 87.31 85 LEU A N 1
ATOM 696 C CA . LEU A 1 85 ? -2.242 2.082 15.320 1.00 87.31 85 LEU A CA 1
ATOM 697 C C . LEU A 1 85 ? -3.313 1.240 14.609 1.00 87.31 85 LEU A C 1
ATOM 699 O O . LEU A 1 85 ? -3.676 1.459 13.454 1.00 87.31 85 LEU A O 1
ATOM 703 N N . LYS A 1 86 ? -3.898 0.297 15.353 1.00 85.75 86 LYS A N 1
ATOM 704 C CA . LYS A 1 86 ? -5.016 -0.516 14.861 1.00 85.75 86 LYS A CA 1
ATOM 705 C C . LYS A 1 86 ? -6.197 0.364 14.447 1.00 85.75 86 LYS A C 1
ATOM 707 O O . LYS A 1 86 ? -6.582 1.285 15.175 1.00 85.75 86 LYS A O 1
ATOM 712 N N . TYR A 1 87 ? -6.816 0.010 13.322 1.00 84.25 87 TYR A N 1
ATOM 713 C CA . TYR A 1 87 ? -8.077 0.596 12.873 1.00 84.25 87 TYR A CA 1
ATOM 714 C C . TYR A 1 87 ? -9.131 0.550 14.004 1.00 84.25 87 TYR A C 1
ATOM 716 O O . TYR A 1 87 ? -9.236 -0.479 14.680 1.00 84.25 87 TYR A O 1
ATOM 724 N N . PRO A 1 88 ? -9.918 1.621 14.230 1.00 88.88 88 PRO A N 1
ATOM 725 C CA . PRO A 1 88 ? -10.083 2.815 13.389 1.00 88.88 88 PRO A CA 1
ATOM 726 C C . PRO A 1 88 ? -9.158 3.996 13.719 1.00 88.88 88 PRO A C 1
ATOM 728 O O . PRO A 1 88 ? -9.414 5.096 13.242 1.00 88.88 88 PRO A O 1
ATOM 731 N N . ASN A 1 89 ? -8.121 3.811 14.542 1.00 88.06 89 ASN A N 1
ATOM 732 C CA . ASN A 1 89 ? -7.331 4.938 15.053 1.00 88.06 89 ASN A CA 1
ATOM 733 C C . ASN A 1 89 ? -6.404 5.564 14.005 1.00 88.06 89 ASN A C 1
ATOM 735 O O . ASN A 1 89 ? -6.159 6.763 14.062 1.00 88.06 89 ASN A O 1
ATOM 739 N N . SER A 1 90 ? -5.890 4.773 13.063 1.00 88.44 90 SER A N 1
ATOM 740 C CA . SER A 1 90 ? -5.155 5.291 11.911 1.00 88.44 90 SER A CA 1
ATOM 741 C C . SER A 1 90 ? -5.263 4.364 10.701 1.00 88.44 90 SER A C 1
ATOM 743 O O . SER A 1 90 ? -5.602 3.180 10.800 1.00 88.44 90 SER A O 1
ATOM 745 N N . VAL A 1 91 ? -5.006 4.939 9.531 1.00 89.19 91 VAL A N 1
ATOM 746 C CA . VAL A 1 91 ? -4.962 4.283 8.226 1.00 89.19 91 VAL A CA 1
ATOM 747 C C . VAL A 1 91 ? -3.617 4.607 7.587 1.00 89.19 91 VAL A C 1
ATOM 749 O O . VAL A 1 91 ? -3.244 5.777 7.494 1.00 89.19 91 VAL A O 1
ATOM 752 N N . ALA A 1 92 ? -2.898 3.581 7.136 1.00 89.12 92 ALA A N 1
ATOM 753 C CA . ALA A 1 92 ? -1.662 3.747 6.385 1.00 89.12 92 ALA A CA 1
ATOM 754 C C . ALA A 1 92 ? -1.955 3.888 4.885 1.00 89.12 92 ALA A C 1
ATOM 756 O O . ALA A 1 92 ? -2.612 3.039 4.284 1.00 89.12 92 ALA A O 1
ATOM 757 N N . LEU A 1 93 ? -1.449 4.962 4.284 1.00 88.38 93 LEU A N 1
ATOM 758 C CA . LEU A 1 93 ? -1.385 5.165 2.841 1.00 88.38 93 LEU A CA 1
ATOM 759 C C . LEU A 1 93 ? 0.008 4.753 2.379 1.00 88.38 93 LEU A C 1
ATOM 761 O O . LEU A 1 93 ? 1.000 5.357 2.792 1.00 88.38 93 LEU A O 1
ATOM 765 N N . ILE A 1 94 ? 0.072 3.709 1.561 1.00 86.62 94 ILE A N 1
ATOM 766 C CA . ILE A 1 94 ? 1.324 3.077 1.150 1.00 86.62 94 ILE A CA 1
ATOM 767 C C . ILE A 1 94 ? 1.633 3.483 -0.289 1.00 86.62 94 ILE A C 1
ATOM 769 O O . ILE A 1 94 ? 0.816 3.283 -1.183 1.00 86.62 94 ILE A O 1
ATOM 773 N N . ASN A 1 95 ? 2.826 4.022 -0.507 1.00 84.81 95 ASN A N 1
ATOM 774 C CA . ASN A 1 95 ? 3.429 4.243 -1.818 1.00 84.81 95 ASN A CA 1
ATOM 775 C C . ASN A 1 95 ? 4.940 3.948 -1.707 1.00 84.81 95 ASN A C 1
ATOM 777 O O . ASN A 1 95 ? 5.327 3.075 -0.933 1.00 84.81 95 ASN A O 1
ATOM 781 N N . THR A 1 96 ? 5.804 4.713 -2.377 1.00 83.31 96 THR A N 1
ATOM 782 C CA . THR A 1 96 ? 7.250 4.762 -2.093 1.00 83.31 96 THR A CA 1
ATOM 783 C C . THR A 1 96 ? 7.571 5.166 -0.649 1.00 83.31 96 THR A C 1
ATOM 785 O O . THR A 1 96 ? 8.650 4.864 -0.153 1.00 83.31 96 THR A O 1
ATOM 788 N N . ASN A 1 97 ? 6.618 5.805 0.041 1.00 84.81 97 ASN A N 1
ATOM 789 C CA . ASN A 1 97 ? 6.648 6.116 1.469 1.00 84.81 97 ASN A CA 1
ATOM 790 C C . ASN A 1 97 ? 5.319 5.711 2.129 1.00 84.81 97 ASN A C 1
ATOM 792 O O . ASN A 1 97 ? 4.294 5.603 1.453 1.00 84.81 97 ASN A O 1
ATOM 796 N N . ILE A 1 98 ? 5.316 5.561 3.457 1.00 87.94 98 ILE A N 1
ATOM 797 C CA . ILE A 1 98 ? 4.104 5.297 4.246 1.00 87.94 98 ILE A CA 1
ATOM 798 C C . ILE A 1 98 ? 3.665 6.589 4.939 1.00 87.94 98 ILE A C 1
ATOM 800 O O . ILE A 1 98 ? 4.447 7.210 5.654 1.00 87.94 98 ILE A O 1
ATOM 804 N N . THR A 1 99 ? 2.411 6.997 4.739 1.00 90.25 99 THR A N 1
ATOM 805 C CA . THR A 1 99 ? 1.806 8.156 5.418 1.00 90.25 99 THR A CA 1
ATOM 806 C C . THR A 1 99 ? 0.621 7.706 6.260 1.00 90.25 99 THR A C 1
ATOM 808 O O . THR A 1 99 ? -0.235 6.976 5.769 1.00 90.25 99 THR A O 1
ATOM 811 N N . LEU A 1 100 ? 0.542 8.152 7.512 1.00 90.19 100 LEU A N 1
ATOM 812 C CA . LEU A 1 100 ? -0.566 7.819 8.408 1.00 90.19 100 LEU A CA 1
ATOM 813 C C . LEU A 1 100 ? -1.619 8.929 8.399 1.00 90.19 100 LEU A C 1
ATOM 815 O O . LEU A 1 100 ? -1.287 10.109 8.504 1.00 90.19 100 LEU A O 1
ATOM 819 N N . VAL A 1 101 ? -2.890 8.548 8.282 1.00 88.75 101 VAL A N 1
ATOM 820 C CA . VAL A 1 101 ? -4.037 9.465 8.321 1.00 88.75 101 VAL A CA 1
ATOM 821 C C . VAL A 1 101 ? -5.142 8.910 9.215 1.00 88.75 101 VAL A C 1
ATOM 823 O O . VAL A 1 101 ? -5.323 7.699 9.302 1.00 88.75 101 VAL A O 1
ATOM 826 N N . ASP A 1 102 ? -5.938 9.782 9.832 1.00 87.06 102 ASP A N 1
ATOM 827 C CA . ASP A 1 102 ? -7.058 9.351 10.685 1.00 87.06 102 ASP A CA 1
ATOM 828 C C . ASP A 1 102 ? -8.190 8.703 9.875 1.00 87.06 102 ASP A C 1
ATOM 830 O O . ASP A 1 102 ? -8.910 7.826 10.346 1.00 87.06 102 ASP A O 1
ATOM 834 N N . SER A 1 103 ? -8.409 9.179 8.646 1.00 84.19 103 SER A N 1
ATOM 835 C CA . SER A 1 103 ? -9.479 8.686 7.784 1.00 84.19 103 SER A CA 1
ATOM 836 C C . SER A 1 103 ? -9.202 9.010 6.324 1.00 84.19 103 SER A C 1
ATOM 838 O O . SER A 1 103 ? -9.047 10.172 5.941 1.00 84.19 103 SER A O 1
ATOM 840 N N . TYR A 1 104 ? -9.195 7.973 5.494 1.00 80.44 104 TYR A N 1
ATOM 841 C CA . TYR A 1 104 ? -9.060 8.109 4.053 1.00 80.44 104 TYR A CA 1
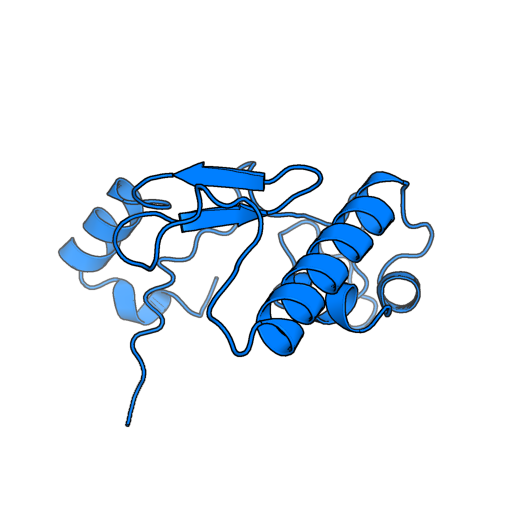ATOM 842 C C . TYR A 1 104 ? -10.411 8.482 3.418 1.00 80.44 104 TYR A C 1
ATOM 844 O O . TYR A 1 104 ? -11.432 7.857 3.696 1.00 80.44 104 TYR A O 1
ATOM 852 N N . HIS A 1 105 ? -10.437 9.543 2.601 1.00 79.56 105 HIS A N 1
ATOM 853 C CA . HIS A 1 105 ? -11.630 10.052 1.892 1.00 79.56 105 HIS A CA 1
ATOM 854 C C . HIS A 1 105 ? -12.886 10.289 2.739 1.00 79.56 105 HIS A C 1
ATOM 856 O O . HIS A 1 105 ? -14.005 10.192 2.234 1.00 79.56 105 HIS A O 1
ATOM 862 N N . LYS A 1 106 ? -12.731 10.696 4.005 1.00 83.56 106 LYS A N 1
ATOM 863 C CA . LYS A 1 106 ? -13.841 10.945 4.946 1.00 83.56 106 LYS A CA 1
ATOM 864 C C . LYS A 1 106 ? -15.010 11.734 4.343 1.00 83.56 106 LYS A C 1
ATOM 866 O O . LYS A 1 106 ? -16.168 11.341 4.478 1.00 83.56 106 LYS A O 1
ATOM 871 N N . THR A 1 107 ? -14.717 12.841 3.659 1.00 85.69 107 THR A N 1
ATOM 872 C CA . THR A 1 107 ? -15.737 13.698 3.031 1.00 85.69 107 THR A CA 1
ATOM 873 C C . THR A 1 107 ? -16.466 12.979 1.896 1.00 85.69 107 THR A C 1
ATOM 875 O O . THR A 1 107 ? -17.690 13.065 1.806 1.00 85.69 107 THR A O 1
ATOM 878 N N . LYS A 1 108 ? -15.737 12.225 1.064 1.00 80.88 108 LYS A N 1
ATOM 879 C CA . LYS A 1 108 ? -16.307 11.465 -0.054 1.00 80.88 108 LYS A CA 1
ATOM 880 C C . LYS A 1 108 ? -17.150 10.299 0.460 1.00 80.88 108 LYS A C 1
ATOM 882 O O . LYS A 1 108 ? -18.304 10.189 0.068 1.00 80.88 108 LYS A O 1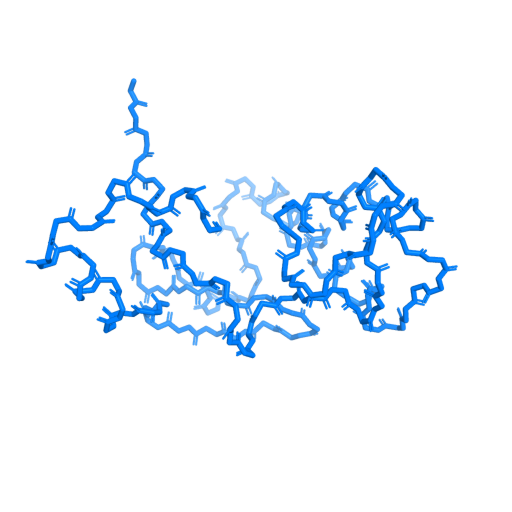
ATOM 887 N N . CYS A 1 109 ? -16.641 9.525 1.422 1.00 80.31 109 CYS A N 1
ATOM 888 C C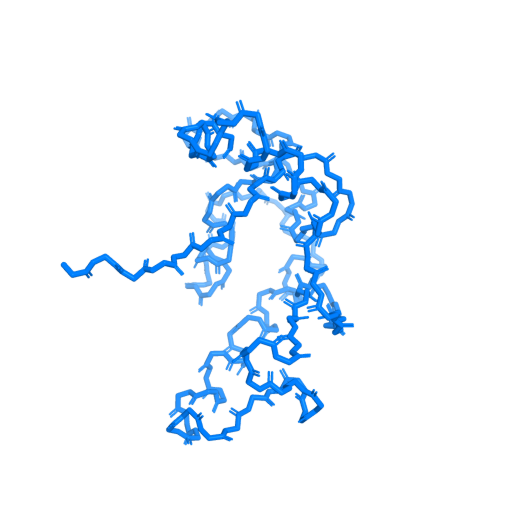A . CYS A 1 109 ? -17.405 8.498 2.138 1.00 80.31 109 CYS A CA 1
ATOM 889 C C . CYS A 1 109 ? -18.741 9.038 2.652 1.00 80.31 109 CYS A C 1
ATOM 891 O O . CYS A 1 109 ? -19.794 8.446 2.419 1.00 80.31 109 CYS A O 1
ATOM 893 N N . LYS A 1 110 ? -18.700 10.191 3.335 1.00 86.25 110 LYS A N 1
ATOM 894 C CA . LYS A 1 110 ? -19.895 10.821 3.896 1.00 86.25 110 LYS A CA 1
ATOM 895 C C . LYS A 1 110 ? -20.887 11.209 2.804 1.00 86.25 110 LYS A C 1
ATOM 897 O O . LYS A 1 110 ? -22.073 10.951 2.966 1.00 86.25 110 LYS A O 1
ATOM 902 N N . PHE A 1 111 ? -20.415 11.800 1.707 1.00 87.12 111 PHE A N 1
ATOM 903 C CA . PHE A 1 111 ? -21.268 12.140 0.568 1.00 87.12 111 PHE A CA 1
ATOM 904 C C . PHE A 1 111 ? -21.946 10.900 -0.022 1.00 87.12 111 PHE A C 1
ATOM 906 O O . PHE A 1 111 ? -23.160 10.901 -0.205 1.00 87.12 111 PHE A O 1
ATOM 913 N N . TRP A 1 112 ? -21.187 9.836 -0.282 1.00 84.94 112 TRP A N 1
ATOM 914 C CA . TRP A 1 112 ? -21.713 8.615 -0.895 1.00 84.94 112 TRP A CA 1
ATOM 915 C C . TRP A 1 112 ? -22.758 7.948 -0.008 1.00 84.94 112 TRP A C 1
ATOM 917 O O . TRP A 1 112 ? -23.860 7.654 -0.463 1.00 84.94 112 TRP A O 1
ATOM 927 N N . SER A 1 113 ? -22.437 7.782 1.276 1.00 84.94 113 SER A N 1
ATOM 928 C CA . SER A 1 113 ? -23.361 7.213 2.255 1.00 84.94 113 SER A CA 1
ATOM 929 C C . SER A 1 113 ? -24.626 8.061 2.408 1.00 84.94 113 SER A C 1
ATOM 931 O O . SER A 1 113 ? -25.724 7.513 2.396 1.00 84.94 113 SER A O 1
ATOM 933 N N . ALA A 1 114 ? -24.501 9.391 2.473 1.00 91.19 114 ALA A N 1
ATOM 934 C CA . ALA A 1 114 ? -25.647 10.287 2.631 1.00 91.19 114 ALA A CA 1
ATOM 935 C C . ALA A 1 114 ? -26.602 10.286 1.426 1.00 91.19 114 ALA A C 1
ATOM 937 O O . ALA A 1 114 ? -27.771 10.625 1.584 1.00 91.19 114 ALA A O 1
ATOM 938 N N . ASN A 1 115 ? -26.118 9.913 0.239 1.00 90.94 115 ASN A N 1
ATOM 939 C CA . ASN A 1 115 ? -26.907 9.883 -0.994 1.00 90.94 115 ASN A CA 1
ATOM 940 C C . ASN A 1 115 ? -27.296 8.459 -1.433 1.00 90.94 115 ASN A C 1
ATOM 942 O O . ASN A 1 115 ? -27.778 8.286 -2.548 1.00 90.94 115 ASN A O 1
ATOM 946 N N . GLY A 1 116 ? -27.073 7.434 -0.598 1.00 86.69 116 GLY A N 1
ATOM 947 C CA . GLY A 1 116 ? -27.391 6.043 -0.949 1.00 86.69 116 GLY A CA 1
ATOM 948 C C . GLY A 1 116 ? -26.563 5.497 -2.120 1.00 86.69 116 GLY A C 1
ATOM 949 O O . GLY A 1 116 ? -27.000 4.591 -2.817 1.00 86.69 116 GLY A O 1
ATOM 950 N N . LEU A 1 117 ? -25.374 6.057 -2.361 1.00 83.81 117 LEU A N 1
ATOM 951 C CA . LEU A 1 117 ? -24.504 5.684 -3.483 1.00 83.81 117 LEU A CA 1
ATOM 952 C C . LEU A 1 117 ? -23.525 4.554 -3.137 1.00 83.81 117 LEU A C 1
ATOM 954 O O . LEU A 1 117 ? -22.712 4.171 -3.973 1.00 83.81 117 LEU A O 1
ATOM 958 N N . THR A 1 118 ? -23.571 4.017 -1.917 1.00 75.81 118 THR A N 1
ATOM 959 C CA . THR A 1 118 ? -22.665 2.947 -1.464 1.00 75.81 118 THR A CA 1
ATOM 960 C C . THR A 1 118 ? -22.746 1.690 -2.324 1.00 75.81 118 THR A C 1
ATOM 962 O O . THR A 1 118 ? -21.738 1.008 -2.484 1.00 75.81 118 THR A O 1
ATOM 965 N N . ASP A 1 119 ? -23.895 1.431 -2.947 1.00 76.00 119 ASP A N 1
ATOM 966 C CA . ASP A 1 119 ? -24.104 0.272 -3.822 1.00 76.00 119 ASP A CA 1
ATOM 967 C C . ASP A 1 119 ? -23.289 0.345 -5.126 1.00 76.00 119 ASP A C 1
ATOM 969 O O . ASP A 1 119 ? -23.115 -0.668 -5.800 1.00 76.00 119 ASP A O 1
ATOM 973 N N . TYR A 1 120 ? -22.745 1.520 -5.464 1.00 69.88 120 TYR A N 1
ATOM 974 C CA . TYR A 1 120 ? -21.892 1.744 -6.636 1.00 69.88 120 TYR A CA 1
ATOM 975 C C . TYR A 1 120 ? -20.394 1.734 -6.309 1.00 69.88 120 TYR A C 1
ATOM 977 O O . TYR A 1 120 ? -19.577 1.943 -7.202 1.00 69.88 120 TYR A O 1
ATOM 985 N N . ALA A 1 121 ? -20.004 1.496 -5.052 1.00 64.94 121 ALA A N 1
ATOM 986 C CA . ALA A 1 121 ? -18.610 1.610 -4.610 1.00 64.94 121 ALA A CA 1
ATOM 987 C C . ALA A 1 121 ? -17.647 0.592 -5.258 1.00 64.94 121 ALA A C 1
ATOM 989 O O . ALA A 1 121 ? -16.437 0.749 -5.135 1.00 64.94 121 ALA A O 1
ATOM 990 N N . TRP A 1 122 ? -18.176 -0.437 -5.929 1.00 56.84 122 TRP A N 1
ATOM 991 C CA . TRP A 1 122 ? -17.415 -1.505 -6.589 1.00 56.84 122 TRP A CA 1
ATOM 992 C C . TRP A 1 122 ? -17.277 -1.335 -8.112 1.00 56.84 122 TRP A C 1
ATOM 994 O O . TRP A 1 122 ? -16.544 -2.096 -8.732 1.00 56.84 122 TRP A O 1
ATOM 1004 N N . VAL A 1 123 ? -17.998 -0.386 -8.726 1.00 50.50 123 VAL A N 1
ATOM 1005 C CA . VAL A 1 123 ? -17.992 -0.153 -10.194 1.00 50.50 123 VAL A CA 1
ATOM 1006 C C . VAL A 1 123 ? -16.881 0.827 -10.609 1.00 50.50 123 VAL A C 1
ATOM 1008 O O . VAL A 1 123 ? -16.774 1.219 -11.766 1.00 50.50 123 VAL A O 1
ATOM 1011 N N . SER A 1 124 ? -16.058 1.233 -9.651 1.00 40.97 124 SER A N 1
ATOM 1012 C CA . SER A 1 124 ? -14.914 2.128 -9.804 1.00 40.97 124 SER A CA 1
ATOM 1013 C C . SER A 1 124 ? -13.669 1.410 -9.360 1.00 40.97 124 SER A C 1
ATOM 1015 O O . SER A 1 124 ? -13.800 0.701 -8.334 1.00 40.97 124 SER A O 1
#

Sequence (124 aa):
MYHNISICNPESVRGYPTPTGTVHVYSYPGIYSSHLWDAVAFFNQIHHYIDSPTDEDHQFQDIIQKMVLEFVKSYGSHVTPEEWLKYPNSVALINTNITLVDSYHKTKCKFWSANGLTDYAWVS

Foldseek 3Di:
DDDPPPPQDDKDDPQAAAFPAFFCPPHDGDPIRDDCLLVCLLVVNVVVTDVDGDPQSVLLSVLSNVQVVVCVVVVNPDGPPNPPDDPQQWDWRGGSDTDIDNDDPPVSSCVCVVVVNSVCSPVD

Secondary structure (DSSP, 8-state):
----------SSSBTB---SS-EEETTEEE-S--TTHHHHHHTT-GGGT-SS--HHHHHHHHHHHHHHHHHHHTTTS--SSTT-PSTTS-EEEESSSEEEES-TTHHHHHHHHHTT-GGGTT--

pLDDT: mean 75.97, std 19.03, range [24.0, 95.5]